Protein AF-A0A9E2KPD5-F1 (afdb_monomer)

pLDDT: mean 73.38, std 15.8, range [48.22, 94.81]

Foldseek 3Di:
DDDDDDPDDPDDPPDDPCPDDPPDDDDPPQPFDADPVPRDTHGPPDQADPVPRHGDD

Mean predicted aligned error: 15.57 Å

Radius of gyration: 29.24 Å; Cα contacts (8 Å, |Δi|>4): 41; chains: 1; bounding box: 36×77×43 Å

Solvent-accessible surface area (backbone atoms only — not comparable to full-atom values): 4242 Å² total; per-residue (Å²): 143,84,89,82,89,77,93,79,84,92,77,82,77,94,73,81,83,79,76,82,84,80,90,70,95,73,79,83,68,74,52,61,38,62,37,94,88,78,63,46,80,31,58,64,85,41,62,44,34,88,85,78,62,50,72,52,127

InterPro domains:
  IPR026870 Zinc-ribbon domain [PF13240] (34-56)
  IPR038587 Large ribosomal subunit protein eL40 superfamily [G3DSA:4.10.1060.50] (11-57)

Secondary structure (DSSP, 8-state):
-------------------------------EEEPTTT--EEETT-SB-TTT--B--

Nearest PDB structures (foldseek):
  7r7j-assembly1_A  TM=9.956E-01  e=2.472E-01  Escherichia coli K-12
  7mo5-assembly1_B  TM=8.772E-01  e=4.173E-01  Rattus norvegicus
  7mnt-assembly1_B  TM=8.661E-01  e=7.593E-01  Homo sapiens
  2cr8-assembly1_A  TM=7.097E-01  e=2.008E+00  Homo sapiens

Structure (mmCIF, N/CA/C/O backbone):
data_AF-A0A9E2KPD5-F1
#
_entry.id   AF-A0A9E2KPD5-F1
#
loop_
_atom_site.group_PDB
_atom_site.id
_atom_site.type_symbol
_atom_site.label_atom_id
_atom_site.label_alt_id
_atom_site.label_comp_id
_atom_site.label_asym_id
_atom_site.label_entity_id
_atom_site.label_seq_id
_atom_site.pdbx_PDB_ins_code
_atom_site.Cartn_x
_atom_site.Cartn_y
_atom_site.Cartn_z
_atom_site.occupancy
_atom_site.B_iso_or_equiv
_atom_site.auth_seq_id
_atom_site.auth_comp_id
_atom_site.auth_asym_id
_atom_site.auth_atom_id
_atom_site.pdbx_PDB_model_num
ATOM 1 N N . MET A 1 1 ? -17.961 -65.102 -32.922 1.00 61.34 1 MET A N 1
ATOM 2 C CA . MET A 1 1 ? -17.028 -64.843 -31.808 1.00 61.34 1 MET A CA 1
ATOM 3 C C . MET A 1 1 ? -17.391 -63.500 -31.201 1.00 61.34 1 MET A C 1
ATOM 5 O O . MET A 1 1 ? -16.940 -62.465 -31.662 1.00 61.34 1 MET A O 1
ATOM 9 N N . GLN A 1 2 ? -18.337 -63.547 -30.266 1.00 59.66 2 GLN A N 1
ATOM 10 C CA . GLN A 1 2 ? -18.823 -62.439 -29.450 1.00 59.66 2 GLN A CA 1
ATOM 11 C C . GLN A 1 2 ? -18.365 -62.773 -28.030 1.00 59.66 2 GLN A C 1
ATOM 13 O O . GLN A 1 2 ? -18.585 -63.901 -27.590 1.00 59.66 2 GLN A O 1
ATOM 18 N N . GLY A 1 3 ? -17.690 -61.860 -27.341 1.00 60.88 3 GLY A N 1
ATOM 19 C CA . GLY A 1 3 ? -17.190 -62.144 -26.002 1.00 60.88 3 GLY A CA 1
ATOM 20 C C . GLY A 1 3 ? -16.366 -60.997 -25.454 1.00 60.88 3 GLY A C 1
ATOM 21 O O . GLY A 1 3 ? -15.184 -60.895 -25.768 1.00 60.88 3 GLY A O 1
ATOM 22 N N . GLN A 1 4 ? -17.020 -60.146 -24.664 1.00 73.06 4 GLN A N 1
ATOM 23 C CA . GLN A 1 4 ? -16.573 -59.665 -23.351 1.00 73.06 4 GLN A CA 1
ATOM 24 C C . GLN A 1 4 ? -17.496 -58.525 -22.914 1.00 73.06 4 GLN A C 1
ATOM 26 O O . GLN A 1 4 ? -17.245 -57.344 -23.130 1.00 73.06 4 GLN A O 1
ATOM 31 N N . GLN A 1 5 ? -18.608 -58.937 -22.307 1.00 64.19 5 GLN A N 1
ATOM 32 C CA . GLN A 1 5 ? -19.334 -58.125 -21.346 1.00 64.19 5 GLN A CA 1
ATOM 33 C C . GLN A 1 5 ? -18.499 -58.111 -20.062 1.00 64.19 5 GLN A C 1
ATOM 35 O O . GLN A 1 5 ? -18.324 -59.152 -19.433 1.00 64.19 5 GLN A O 1
ATOM 40 N N . ALA A 1 6 ? -17.964 -56.951 -19.690 1.00 62.72 6 ALA A N 1
ATOM 41 C CA . ALA A 1 6 ? -17.385 -56.719 -18.372 1.00 62.72 6 ALA A CA 1
ATOM 42 C C . ALA A 1 6 ? -18.076 -55.501 -17.762 1.00 62.72 6 ALA A C 1
ATOM 44 O O . ALA A 1 6 ? -17.630 -54.359 -17.851 1.00 62.72 6 ALA A O 1
ATOM 45 N N . SER A 1 7 ? -19.230 -55.798 -17.181 1.00 66.06 7 SER A N 1
ATOM 46 C CA . SER A 1 7 ? -20.049 -54.939 -16.346 1.00 66.06 7 SER A CA 1
ATOM 47 C C . SER A 1 7 ? -19.300 -54.567 -1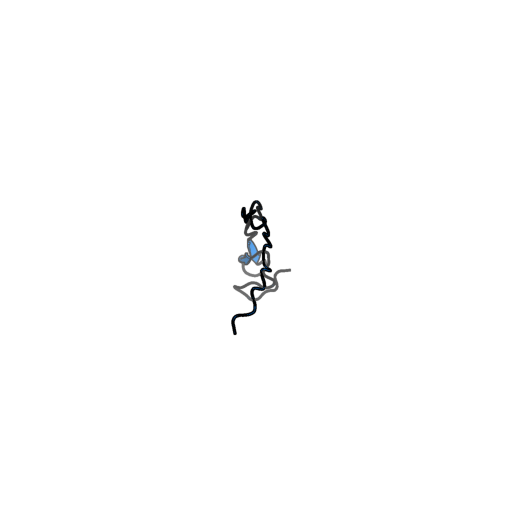5.070 1.00 66.06 7 SER A C 1
ATOM 49 O O . SER A 1 7 ? -19.466 -55.248 -14.067 1.00 66.06 7 SER A O 1
ATOM 51 N N . GLN A 1 8 ? -18.481 -53.515 -15.074 1.00 70.12 8 GLN A N 1
ATOM 52 C CA . GLN A 1 8 ? -17.923 -52.955 -13.838 1.00 70.12 8 GLN A CA 1
ATOM 53 C C . GLN A 1 8 ? -17.692 -51.455 -13.989 1.00 70.12 8 GLN A C 1
ATOM 55 O O . GLN A 1 8 ? -16.665 -51.061 -14.525 1.00 70.12 8 GLN A O 1
ATOM 60 N N . GLN A 1 9 ? -18.645 -50.647 -13.512 1.00 62.12 9 GLN A N 1
ATOM 61 C CA . GLN A 1 9 ? -18.423 -49.32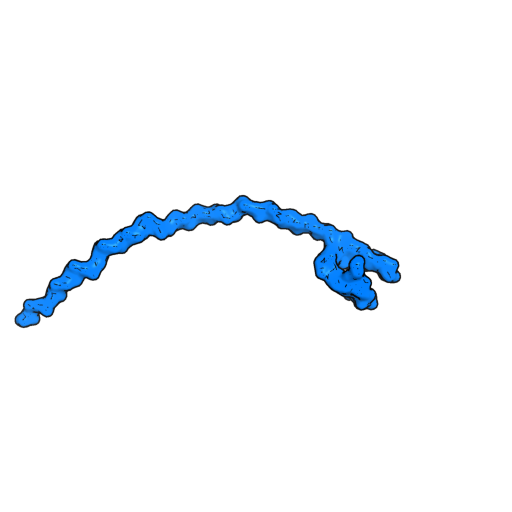4 -12.903 1.00 62.12 9 GLN A CA 1
ATOM 62 C C . GLN A 1 9 ? -19.771 -48.721 -12.473 1.00 62.12 9 GLN A C 1
ATOM 64 O O . GLN A 1 9 ? -20.285 -47.772 -13.053 1.00 62.12 9 GLN A O 1
ATOM 69 N N . ALA A 1 10 ? -20.356 -49.300 -11.424 1.00 59.94 10 ALA A N 1
ATOM 70 C CA . ALA A 1 10 ? -21.301 -48.597 -10.567 1.00 59.94 10 ALA A CA 1
ATOM 71 C C . ALA A 1 10 ? -20.518 -48.110 -9.344 1.00 59.94 10 ALA A C 1
ATOM 73 O O . ALA A 1 10 ? -20.441 -48.791 -8.325 1.00 59.94 10 ALA A O 1
ATOM 74 N N . VAL A 1 11 ? -19.888 -46.946 -9.478 1.00 63.56 11 VAL A N 1
ATOM 75 C CA . VAL A 1 11 ? -19.396 -46.172 -8.338 1.00 63.56 11 VAL A CA 1
ATOM 76 C C . VAL A 1 11 ? -20.013 -44.784 -8.425 1.00 63.56 11 VAL A C 1
ATOM 78 O O . VAL A 1 11 ? -19.616 -43.948 -9.228 1.00 63.56 11 VAL A O 1
ATOM 81 N N . ASN A 1 12 ? -21.036 -44.570 -7.602 1.00 67.44 12 ASN A N 1
ATOM 82 C CA . ASN A 1 12 ? -21.517 -43.247 -7.243 1.00 67.44 12 ASN A CA 1
ATOM 83 C C . ASN A 1 12 ? -20.605 -42.703 -6.141 1.00 67.44 12 ASN A C 1
ATOM 85 O O . ASN A 1 12 ? -20.627 -43.249 -5.037 1.00 67.44 12 ASN A O 1
ATOM 89 N N . PRO A 1 13 ? -19.899 -41.589 -6.344 1.00 58.62 13 PRO A N 1
ATOM 90 C CA . PRO A 1 13 ? -19.613 -40.692 -5.248 1.00 58.62 13 PRO A CA 1
ATOM 91 C C . PRO A 1 13 ? -20.714 -39.633 -5.237 1.00 58.62 13 PRO A C 1
ATOM 93 O O . PRO A 1 13 ? -20.627 -38.598 -5.896 1.00 58.62 13 PRO A O 1
ATOM 96 N N . ALA A 1 14 ? -21.778 -39.899 -4.478 1.00 55.59 14 ALA A N 1
ATOM 97 C CA . ALA A 1 14 ? -22.685 -38.857 -4.019 1.00 55.59 14 ALA A CA 1
ATOM 98 C C . ALA A 1 14 ? -21.919 -37.933 -3.061 1.00 55.59 14 ALA A C 1
ATOM 100 O O . ALA A 1 14 ? -22.059 -38.046 -1.847 1.00 55.59 14 ALA A O 1
ATOM 101 N N . THR A 1 15 ? -21.026 -37.089 -3.582 1.00 54.03 15 THR A N 1
ATOM 102 C CA . THR A 1 15 ? -20.357 -36.022 -2.822 1.00 54.03 15 THR A CA 1
ATOM 103 C C . THR A 1 15 ? -19.576 -35.103 -3.758 1.00 54.03 15 THR A C 1
ATOM 105 O O . THR A 1 15 ? -18.386 -35.300 -3.934 1.00 54.03 15 THR A O 1
ATOM 108 N N . GLN A 1 16 ? -20.229 -34.084 -4.329 1.00 57.09 16 GLN A N 1
ATOM 109 C CA . GLN A 1 16 ? -19.638 -32.747 -4.531 1.00 57.09 16 GLN A CA 1
ATOM 110 C C . GLN A 1 16 ? -20.744 -31.686 -4.450 1.00 57.09 16 GLN A C 1
ATOM 112 O O . GLN A 1 16 ? -21.049 -30.972 -5.399 1.00 57.09 16 GLN A O 1
ATOM 117 N N . THR A 1 17 ? -21.352 -31.582 -3.269 1.00 54.66 17 THR A N 1
ATOM 118 C CA . THR A 1 17 ? -21.935 -30.323 -2.805 1.00 54.66 17 THR A CA 1
ATOM 119 C C . THR A 1 17 ? -20.782 -29.346 -2.603 1.00 54.66 17 THR A C 1
ATOM 121 O O . THR A 1 17 ? -20.133 -29.359 -1.561 1.00 54.66 17 THR A O 1
ATOM 124 N N . GLN A 1 18 ? -20.506 -28.507 -3.598 1.00 56.03 18 GLN A N 1
ATOM 125 C CA . GLN A 1 18 ? -19.731 -27.286 -3.394 1.00 56.03 18 GLN A CA 1
ATOM 126 C C . G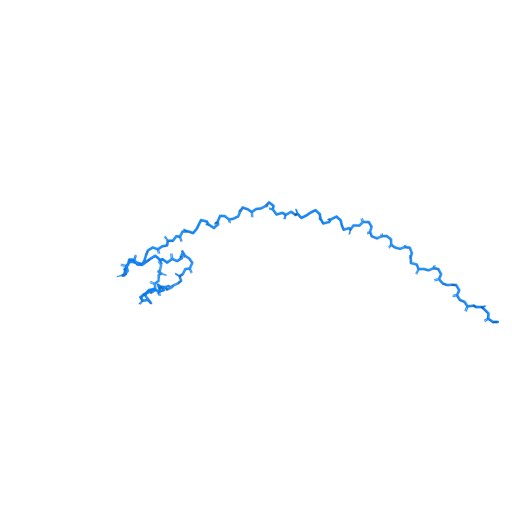LN A 1 18 ? -20.718 -26.156 -3.100 1.00 56.03 18 GLN A C 1
ATOM 128 O O . GLN A 1 18 ? -21.002 -25.301 -3.931 1.00 56.03 18 GLN A O 1
ATOM 133 N N . ALA A 1 19 ?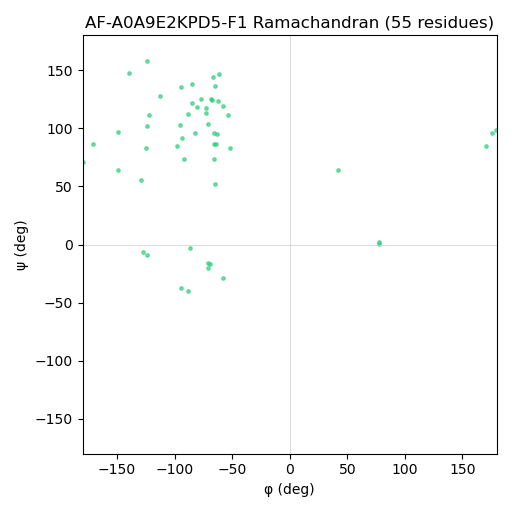 -21.281 -26.185 -1.892 1.00 59.72 19 ALA A N 1
ATOM 134 C CA . ALA A 1 19 ? -21.758 -24.971 -1.254 1.00 59.72 19 ALA A CA 1
ATOM 135 C C . ALA A 1 19 ? -20.500 -24.190 -0.856 1.00 59.72 19 ALA A C 1
ATOM 137 O O . ALA A 1 19 ? -19.796 -24.601 0.063 1.00 59.72 19 ALA A O 1
ATOM 138 N N . GLN A 1 20 ? -20.162 -23.136 -1.601 1.00 55.28 20 GLN A N 1
ATOM 139 C CA . GLN A 1 20 ? -19.016 -22.278 -1.296 1.00 55.28 20 GLN A CA 1
ATOM 140 C C . GLN A 1 20 ? -19.171 -21.676 0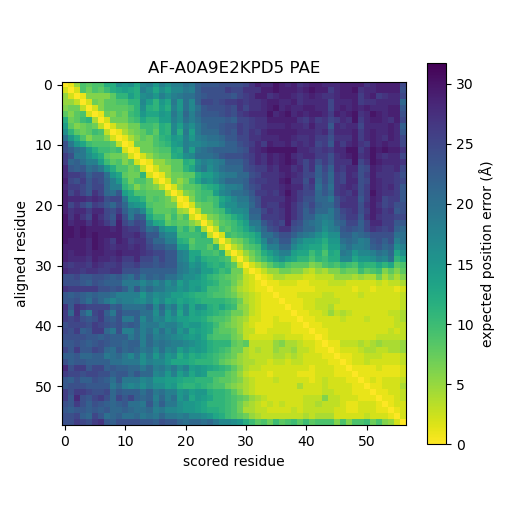.113 1.00 55.28 20 GLN A C 1
ATOM 142 O O . GLN A 1 20 ? -20.121 -20.925 0.345 1.00 55.28 20 GLN A O 1
ATOM 147 N N . PRO A 1 21 ? -18.245 -21.944 1.050 1.00 64.94 21 PRO A N 1
ATOM 148 C CA . PRO A 1 21 ? -18.174 -21.237 2.314 1.00 64.94 21 PRO A CA 1
ATOM 149 C C . PRO A 1 21 ? -17.165 -20.096 2.176 1.00 64.94 21 PRO A C 1
ATOM 151 O O . PRO A 1 21 ? -15.960 -20.320 2.231 1.00 64.94 21 PRO A O 1
ATOM 154 N N . GLN A 1 22 ? -17.635 -18.859 2.017 1.00 61.28 22 GLN A N 1
ATOM 155 C CA . GLN A 1 22 ? -16.782 -17.678 2.215 1.00 61.28 22 GLN A CA 1
ATOM 156 C C . GLN A 1 22 ? -17.464 -16.686 3.156 1.00 61.28 22 GLN A C 1
ATOM 158 O O . GLN A 1 22 ? -17.656 -15.511 2.860 1.00 61.28 22 GLN A O 1
ATOM 163 N N . ALA A 1 23 ? -17.814 -17.194 4.337 1.00 54.97 23 ALA A N 1
ATOM 164 C CA . ALA A 1 23 ? -17.875 -16.388 5.541 1.00 54.97 23 ALA A CA 1
ATOM 165 C C . ALA A 1 23 ? -16.449 -16.278 6.101 1.00 54.97 23 ALA A C 1
ATOM 167 O O . ALA A 1 23 ? -15.993 -17.202 6.764 1.00 54.97 23 ALA A O 1
ATOM 168 N N . ALA A 1 24 ? -15.747 -15.190 5.773 1.00 57.59 24 ALA A N 1
ATOM 169 C CA . ALA A 1 24 ? -14.811 -14.510 6.673 1.00 57.59 24 ALA A CA 1
ATOM 170 C C . ALA A 1 24 ? -14.172 -13.305 5.954 1.00 57.59 24 ALA A C 1
ATOM 172 O O . ALA A 1 24 ? -13.353 -13.470 5.059 1.00 57.59 24 ALA A O 1
ATOM 173 N N . ASN A 1 25 ? -14.622 -12.065 6.140 1.00 63.06 25 ASN A N 1
ATOM 174 C CA . ASN A 1 25 ? -14.240 -11.205 7.264 1.00 63.06 25 ASN A CA 1
ATOM 175 C C . ASN A 1 25 ? -12.742 -11.243 7.634 1.00 63.06 25 ASN A C 1
ATOM 177 O O . ASN A 1 25 ? -12.372 -11.550 8.759 1.00 63.06 25 ASN A O 1
ATOM 181 N N . ASN A 1 26 ? -11.870 -10.791 6.733 1.00 58.25 26 ASN A N 1
ATOM 182 C CA . ASN A 1 26 ? -10.709 -10.059 7.226 1.00 58.25 26 ASN A CA 1
ATOM 183 C C . ASN A 1 26 ? -10.662 -8.676 6.599 1.00 58.25 26 ASN A C 1
ATOM 185 O O . ASN A 1 26 ? -10.520 -8.507 5.389 1.00 58.25 26 ASN A O 1
ATOM 189 N N . ALA A 1 27 ? -10.899 -7.701 7.465 1.00 57.53 27 ALA A N 1
ATOM 190 C CA . ALA A 1 27 ? -10.887 -6.300 7.161 1.00 57.53 27 ALA A CA 1
ATOM 191 C C . ALA A 1 27 ? -9.558 -5.951 6.491 1.00 57.53 27 ALA A C 1
ATOM 193 O O . ALA A 1 27 ? -8.525 -5.852 7.147 1.00 57.53 27 ALA A O 1
ATOM 194 N N . ALA A 1 28 ? -9.623 -5.618 5.203 1.00 48.22 28 ALA A N 1
ATOM 195 C CA . ALA A 1 28 ? -8.748 -4.618 4.611 1.00 48.22 28 ALA A CA 1
ATOM 196 C C . ALA A 1 28 ? -9.064 -3.243 5.237 1.00 48.22 28 ALA A C 1
ATOM 198 O O . ALA A 1 28 ? -9.342 -2.263 4.549 1.00 48.22 28 ALA A O 1
ATOM 199 N N . ALA A 1 29 ? -9.060 -3.176 6.572 1.00 51.78 29 ALA A N 1
ATOM 200 C CA . ALA A 1 29 ? -8.758 -1.962 7.282 1.00 51.78 29 ALA A CA 1
ATOM 201 C C . ALA A 1 29 ? -7.296 -1.716 6.948 1.00 51.78 29 ALA A C 1
ATOM 203 O O . ALA A 1 29 ? -6.392 -2.205 7.622 1.00 51.78 29 ALA A O 1
ATOM 204 N N . SER A 1 30 ? -7.100 -1.049 5.815 1.00 53.06 30 SER A N 1
ATOM 205 C CA . SER A 1 30 ? -5.878 -0.389 5.418 1.00 53.06 30 SER A CA 1
ATOM 206 C C . SER A 1 30 ? -5.481 0.515 6.577 1.00 53.06 30 SER A C 1
ATOM 208 O O . SER A 1 30 ? -5.829 1.691 6.627 1.00 53.06 30 SER A O 1
ATOM 210 N N . ALA A 1 31 ? -4.820 -0.060 7.577 1.00 63.97 31 ALA A N 1
ATOM 211 C CA . ALA A 1 31 ? -4.045 0.692 8.526 1.00 63.97 31 ALA A CA 1
ATOM 212 C C . ALA A 1 31 ? -2.962 1.315 7.653 1.00 63.97 31 ALA A C 1
ATOM 214 O O . ALA A 1 31 ? -2.032 0.662 7.201 1.00 63.97 31 ALA A O 1
ATOM 215 N N . ASN A 1 32 ? -3.195 2.538 7.215 1.00 79.38 32 ASN A N 1
ATOM 216 C CA . ASN A 1 32 ? -2.201 3.288 6.494 1.00 79.38 32 ASN A CA 1
ATOM 217 C C . ASN A 1 32 ? -1.327 3.963 7.547 1.00 79.38 32 ASN A C 1
ATOM 219 O O . ASN A 1 32 ? -1.827 4.706 8.389 1.00 79.38 32 ASN A O 1
ATOM 223 N N . SER A 1 33 ? -0.031 3.679 7.510 1.00 85.31 33 SER A N 1
ATOM 224 C CA . SER A 1 33 ? 0.953 4.293 8.394 1.00 85.31 33 SER A CA 1
ATOM 225 C C . SER A 1 33 ? 1.578 5.487 7.690 1.00 85.31 33 SER A C 1
ATOM 227 O O . SER A 1 33 ? 1.949 5.415 6.517 1.00 85.31 33 SER A O 1
ATOM 229 N N . PHE A 1 34 ? 1.721 6.601 8.397 1.00 89.69 34 PHE A N 1
ATOM 230 C CA . PHE A 1 34 ? 2.428 7.764 7.871 1.00 89.69 34 PHE A CA 1
ATOM 231 C C . PHE A 1 34 ? 3.925 7.618 8.123 1.00 89.69 34 PHE A C 1
ATOM 233 O O . PHE A 1 34 ? 4.351 7.190 9.194 1.00 89.69 34 PHE A O 1
ATOM 240 N N . CYS A 1 35 ? 4.738 7.970 7.131 1.00 93.00 35 CYS A N 1
ATOM 241 C CA . CYS A 1 35 ? 6.184 7.941 7.280 1.00 93.00 35 CYS A CA 1
ATOM 242 C C . CYS A 1 35 ? 6.629 9.032 8.267 1.00 93.00 35 CYS A C 1
ATOM 244 O O . CYS A 1 35 ? 6.363 10.205 8.003 1.00 93.00 35 CYS A O 1
ATOM 246 N N . PRO A 1 36 ? 7.380 8.708 9.333 1.00 89.00 36 PRO A N 1
ATOM 247 C CA . PRO A 1 36 ? 7.866 9.710 10.284 1.00 89.00 36 PRO A CA 1
ATOM 248 C C . PRO A 1 36 ? 8.932 10.646 9.691 1.00 89.00 36 PRO A C 1
ATOM 250 O O . PRO A 1 36 ? 9.198 11.701 10.253 1.00 89.00 36 PRO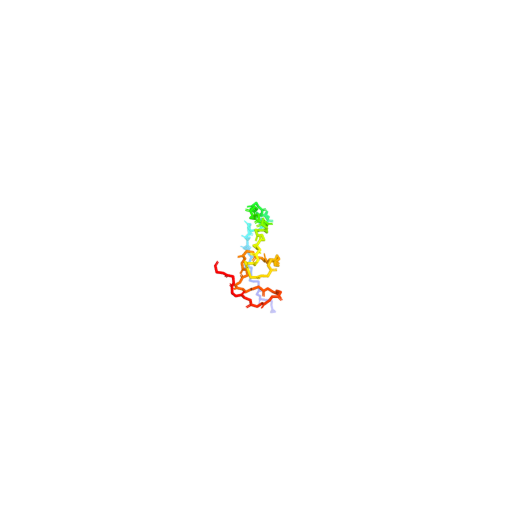 A O 1
ATOM 253 N N . ASN A 1 37 ? 9.545 10.276 8.561 1.00 93.19 37 ASN A N 1
ATOM 254 C CA . ASN A 1 37 ? 10.584 11.078 7.914 1.00 93.19 37 ASN A CA 1
ATOM 255 C C . ASN A 1 37 ? 10.025 12.103 6.912 1.00 93.19 37 ASN A C 1
ATOM 257 O O . ASN A 1 37 ? 10.520 13.221 6.843 1.00 93.19 37 ASN A O 1
ATOM 261 N N . CYS A 1 38 ? 9.010 11.735 6.122 1.00 94.44 38 CYS A N 1
ATOM 262 C CA . CYS A 1 38 ? 8.478 12.603 5.059 1.00 94.44 38 CYS A CA 1
ATOM 263 C C . CYS A 1 38 ? 6.974 12.894 5.156 1.00 94.44 38 CYS A C 1
ATOM 265 O O . CYS A 1 38 ? 6.467 13.710 4.394 1.00 94.44 38 CYS A O 1
ATOM 267 N N . GLY A 1 39 ? 6.245 12.218 6.047 1.00 91.38 39 GLY A N 1
ATOM 268 C CA . GLY A 1 39 ? 4.794 12.362 6.192 1.00 91.38 39 GLY A CA 1
ATOM 269 C C . GLY A 1 39 ? 3.959 11.648 5.125 1.00 91.38 39 GLY A C 1
ATOM 270 O O . GLY A 1 39 ? 2.736 11.734 5.165 1.00 91.38 39 GLY A O 1
ATOM 271 N N . ALA A 1 40 ? 4.571 10.926 4.180 1.00 93.31 40 ALA A N 1
ATOM 272 C CA . ALA A 1 40 ? 3.822 10.206 3.153 1.00 93.31 40 ALA A CA 1
ATOM 273 C C . ALA A 1 40 ? 2.999 9.055 3.745 1.00 93.31 40 ALA A C 1
ATOM 275 O O . ALA A 1 40 ? 3.450 8.359 4.658 1.00 93.31 40 ALA A O 1
ATOM 276 N N . GLN A 1 41 ? 1.816 8.820 3.185 1.00 92.38 41 GLN A N 1
ATOM 277 C CA . GLN A 1 41 ? 0.966 7.696 3.552 1.00 92.38 41 GLN A CA 1
ATOM 278 C C . GLN A 1 41 ? 1.499 6.403 2.924 1.00 92.38 41 GLN A C 1
ATOM 280 O O . GLN A 1 41 ? 1.653 6.315 1.708 1.00 92.38 41 GLN A O 1
ATOM 285 N N . ASN A 1 42 ? 1.748 5.386 3.744 1.00 91.94 42 ASN A N 1
ATOM 286 C CA . ASN A 1 42 ? 2.223 4.074 3.316 1.00 91.94 42 ASN A CA 1
ATOM 287 C C . ASN A 1 42 ? 1.270 2.972 3.812 1.00 91.94 42 ASN A C 1
ATOM 289 O O . ASN A 1 42 ? 0.498 3.196 4.747 1.00 91.94 42 ASN A O 1
ATOM 293 N N . PRO A 1 43 ? 1.264 1.787 3.184 1.00 87.56 43 PRO A N 1
ATOM 294 C CA . PRO A 1 43 ? 0.572 0.620 3.734 1.00 87.56 43 PRO A CA 1
ATOM 295 C C . PRO A 1 43 ? 1.163 0.217 5.097 1.00 87.56 43 PRO A C 1
ATOM 297 O O . PRO A 1 43 ? 2.372 0.332 5.273 1.00 87.56 43 PRO A O 1
ATOM 300 N N . ALA A 1 44 ? 0.358 -0.298 6.037 1.00 83.00 44 ALA A N 1
ATOM 301 C CA . ALA A 1 44 ? 0.864 -0.812 7.325 1.00 83.00 44 ALA A CA 1
ATOM 302 C C . ALA A 1 44 ? 1.891 -1.936 7.167 1.00 83.00 44 ALA A C 1
ATOM 304 O O . ALA A 1 44 ? 2.756 -2.085 8.019 1.00 83.00 44 ALA A O 1
ATOM 305 N N . ASP A 1 45 ? 1.800 -2.706 6.083 1.00 84.00 45 ASP A N 1
ATOM 306 C CA . ASP A 1 45 ? 2.718 -3.810 5.790 1.00 84.00 45 ASP A CA 1
ATOM 307 C C . ASP A 1 45 ? 3.979 -3.353 5.026 1.00 84.00 45 ASP A C 1
ATOM 309 O O . ASP A 1 45 ? 4.880 -4.139 4.739 1.00 84.00 45 ASP A O 1
ATOM 313 N N . ALA A 1 46 ? 4.078 -2.066 4.668 1.00 86.81 46 ALA A N 1
ATOM 314 C CA . ALA A 1 46 ? 5.228 -1.566 3.927 1.00 86.81 46 ALA A CA 1
ATOM 315 C C . ALA A 1 46 ? 6.468 -1.481 4.822 1.00 86.81 46 ALA A C 1
ATOM 317 O O . ALA A 1 46 ? 6.530 -0.669 5.738 1.00 86.81 46 ALA A O 1
ATOM 318 N N . SER A 1 47 ? 7.508 -2.251 4.494 1.00 90.56 47 SER A N 1
ATOM 319 C CA . SER A 1 47 ? 8.801 -2.193 5.198 1.00 90.56 47 SER A CA 1
ATOM 320 C C . SER A 1 47 ? 9.594 -0.907 4.912 1.00 90.56 47 SER A C 1
ATOM 322 O O . SER A 1 47 ? 10.496 -0.538 5.665 1.00 90.56 47 SER A O 1
ATOM 324 N N . PHE A 1 48 ? 9.280 -0.219 3.810 1.00 93.00 48 PHE A N 1
ATOM 325 C CA . PHE A 1 48 ? 9.941 1.010 3.374 1.00 93.00 48 PHE A CA 1
ATOM 326 C C . PHE A 1 48 ? 8.918 2.005 2.841 1.00 93.00 48 PHE A C 1
ATOM 328 O O . PHE A 1 48 ? 7.919 1.629 2.228 1.00 93.00 48 PHE A O 1
ATOM 335 N N . CYS A 1 49 ? 9.192 3.289 3.041 1.00 94.50 49 CYS A N 1
ATOM 336 C CA . CYS A 1 49 ? 8.367 4.352 2.511 1.00 94.50 49 CYS A CA 1
ATOM 337 C C . CYS A 1 49 ? 8.472 4.388 0.986 1.00 94.50 49 CYS A C 1
ATOM 339 O O . CYS A 1 49 ? 9.560 4.565 0.438 1.00 94.50 49 CYS A O 1
ATOM 341 N N . THR A 1 50 ? 7.331 4.305 0.307 1.00 92.44 50 THR A N 1
ATOM 342 C CA . THR A 1 50 ? 7.251 4.354 -1.159 1.00 92.44 50 THR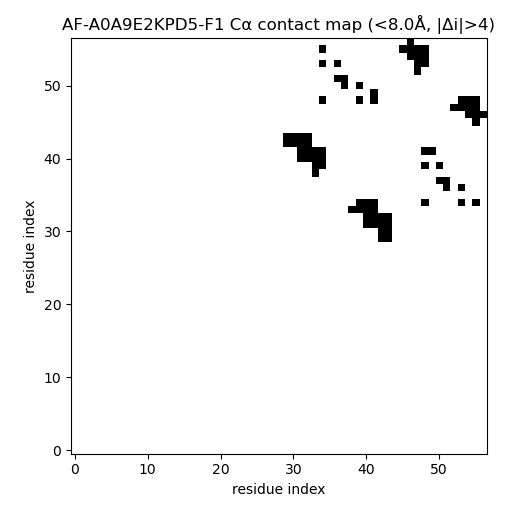 A CA 1
ATOM 343 C C . THR A 1 50 ? 7.551 5.744 -1.723 1.00 92.44 50 THR A C 1
ATOM 345 O O . THR A 1 50 ? 7.836 5.872 -2.908 1.00 92.44 50 THR A O 1
ATOM 348 N N . SER A 1 51 ? 7.521 6.781 -0.880 1.00 94.25 51 SER A N 1
ATOM 349 C CA . SER A 1 51 ? 7.789 8.163 -1.281 1.00 94.25 51 SER A CA 1
ATOM 350 C C . SER A 1 51 ? 9.239 8.603 -1.074 1.00 94.25 51 SER A C 1
ATOM 352 O O . SER A 1 51 ? 9.734 9.388 -1.875 1.00 94.25 51 SER A O 1
ATOM 354 N N . CYS A 1 52 ? 9.910 8.172 0.000 1.00 94.81 52 CYS A N 1
ATOM 355 C CA . CYS A 1 52 ? 11.257 8.657 0.343 1.00 94.81 52 CYS A CA 1
ATOM 356 C C . CYS A 1 52 ? 12.296 7.552 0.580 1.00 94.81 52 CYS A C 1
ATOM 358 O O . CYS A 1 52 ? 13.470 7.856 0.774 1.00 94.81 52 CYS A O 1
ATOM 360 N N . GLY A 1 53 ? 11.890 6.278 0.591 1.00 92.88 53 GLY A N 1
ATOM 361 C CA . GLY A 1 53 ? 12.786 5.137 0.798 1.00 92.88 53 GLY A CA 1
ATOM 362 C C . GLY A 1 53 ? 13.214 4.894 2.250 1.00 92.88 53 GLY A C 1
ATOM 363 O O . GLY A 1 53 ? 13.958 3.951 2.514 1.00 92.88 53 GLY A O 1
ATOM 364 N N . THR A 1 54 ? 12.754 5.696 3.217 1.00 94.75 54 THR A N 1
ATOM 365 C CA . THR A 1 54 ? 13.038 5.454 4.641 1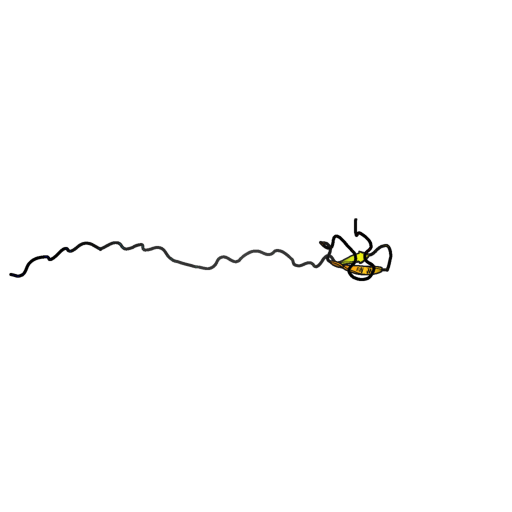.00 94.75 54 THR A CA 1
ATOM 366 C C . THR A 1 54 ? 12.392 4.154 5.110 1.00 94.75 54 THR A C 1
ATOM 368 O O . THR A 1 54 ? 11.226 3.901 4.817 1.00 94.75 54 THR A O 1
ATOM 371 N N . LYS A 1 55 ? 13.124 3.344 5.877 1.00 92.25 55 LYS A N 1
ATOM 372 C CA . LYS A 1 55 ? 12.590 2.137 6.519 1.00 92.25 55 LYS A CA 1
ATOM 373 C C . LYS A 1 55 ? 11.484 2.510 7.514 1.00 92.25 55 LYS A C 1
ATOM 375 O O . LYS A 1 55 ? 11.729 3.308 8.414 1.00 92.25 55 LYS A O 1
ATOM 380 N N . LEU A 1 56 ? 10.293 1.943 7.336 1.00 85.88 56 LEU A N 1
ATOM 381 C CA . LEU A 1 56 ? 9.182 2.075 8.279 1.00 85.88 56 LEU A CA 1
ATOM 382 C C . LEU A 1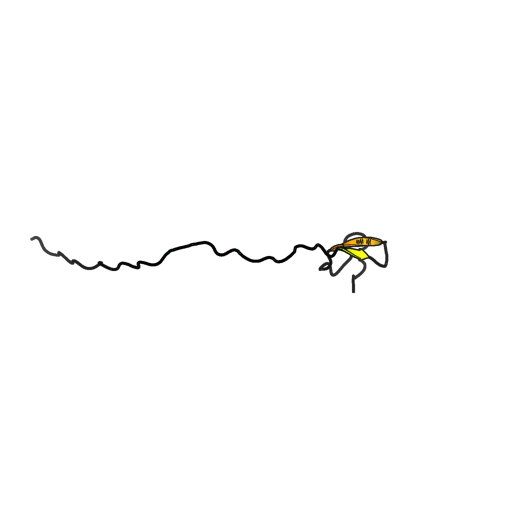 56 ? 9.352 0.940 9.289 1.00 85.88 56 LEU A C 1
ATOM 384 O O . LEU A 1 56 ? 9.368 -0.230 8.908 1.00 85.88 56 LEU A O 1
ATOM 388 N N . ASN A 1 57 ? 9.662 1.304 10.529 1.00 66.44 57 ASN A N 1
ATOM 389 C CA . ASN A 1 57 ? 10.045 0.397 11.606 1.00 66.44 57 ASN A CA 1
ATOM 390 C C . ASN A 1 57 ? 8.908 0.161 12.594 1.00 66.44 57 ASN A C 1
ATOM 392 O O . ASN A 1 57 ? 8.160 1.119 12.879 1.00 66.44 57 ASN A O 1
#

Sequence (57 aa):
MQGQQASQQAVNPATQTQAQPQAANNAAASANSFCPNCGAQNPADASFCTSCGTKLN

Organism: NCBI:txid2838636